Protein AF-A0A8J4U816-F1 (afdb_monomer_lite)

Radius of gyration: 17.1 Å; chains: 1; bounding box: 40×34×50 Å

pLDDT: mean 90.52, std 13.93, range [46.03, 98.88]

Foldseek 3Di:
DQLDAPVCVVVVLCCVQPVVNDQKDKDKFFAPLCQVVDPPDDDDPDPSGNDGHHPVRVVVVVVVSCVPRQKDWDKAEADQRPDPPRVRHHRMIMI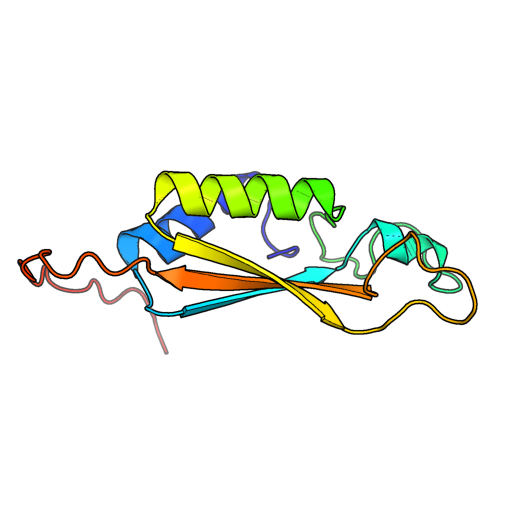MIGHNDDPPDDDDDDDDDDPPDDD

Organism: Clarias magur (NCBI:txid1594786)

Secondary structure (DSSP, 8-state):
-TTS-GGGHHHHHHIIIIIS--SEEEEEEEBGGGGGGSTT--SSSSTT-S--B-HHHHHHHHHHHHHHHTEEEEEEEE-PPSTT--TT--SEEEEEEEE---TT------PPPP-----

Structure (mmCIF, N/CA/C/O backbone):
data_AF-A0A8J4U816-F1
#
_entry.id   AF-A0A8J4U816-F1
#
loop_
_atom_site.group_PDB
_atom_site.id
_atom_site.type_symbol
_atom_site.label_atom_id
_atom_site.label_alt_id
_atom_site.label_comp_id
_atom_site.label_asym_id
_atom_site.label_entity_id
_atom_site.label_seq_id
_atom_site.pdbx_PDB_ins_code
_atom_site.Cartn_x
_atom_site.Cartn_y
_atom_site.Cartn_z
_atom_site.occupancy
_atom_site.B_iso_or_equiv
_atom_site.auth_seq_id
_atom_site.auth_comp_id
_atom_site.auth_asym_id
_atom_site.auth_atom_id
_atom_site.pdbx_PDB_model_num
ATOM 1 N N . MET A 1 1 ? 1.736 5.249 1.674 1.00 93.69 1 MET A N 1
ATOM 2 C CA . MET A 1 1 ? 2.453 4.541 2.766 1.00 93.69 1 MET A CA 1
ATOM 3 C C . MET A 1 1 ? 3.968 4.582 2.564 1.00 93.69 1 MET A C 1
ATOM 5 O O . MET A 1 1 ? 4.690 4.783 3.523 1.00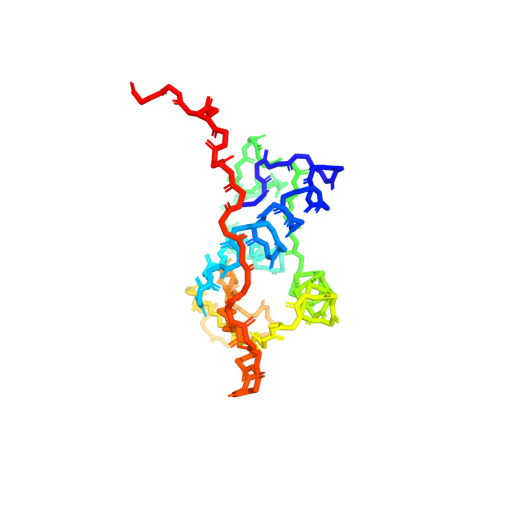 93.69 1 MET A O 1
ATOM 9 N N . GLU A 1 2 ? 4.438 4.446 1.328 1.00 96.44 2 GLU A N 1
ATOM 10 C CA . GLU A 1 2 ? 5.824 4.508 0.847 1.00 96.44 2 GLU A CA 1
ATOM 11 C C . GLU A 1 2 ? 6.633 5.755 1.256 1.00 96.44 2 GLU A C 1
ATOM 13 O O . GLU A 1 2 ? 7.859 5.728 1.205 1.00 96.44 2 GLU A O 1
ATOM 18 N N . HIS A 1 3 ? 5.974 6.838 1.676 1.00 97.75 3 HIS A N 1
ATOM 19 C CA . HIS A 1 3 ? 6.618 8.046 2.209 1.00 97.75 3 HIS A CA 1
ATOM 20 C C . HIS A 1 3 ? 6.899 7.984 3.719 1.00 97.75 3 HIS A C 1
ATOM 22 O O . HIS A 1 3 ? 7.647 8.812 4.234 1.00 97.75 3 HIS A O 1
ATOM 28 N N . LEU A 1 4 ? 6.324 7.008 4.424 1.00 97.75 4 LEU A N 1
ATOM 29 C CA . LEU A 1 4 ? 6.655 6.720 5.816 1.00 97.75 4 LEU A CA 1
ATOM 30 C C . LEU A 1 4 ? 7.984 5.974 5.877 1.00 97.75 4 LEU A C 1
ATOM 32 O O . LEU A 1 4 ? 8.291 5.158 5.007 1.00 97.75 4 LEU A O 1
ATOM 36 N N . HIS A 1 5 ? 8.756 6.178 6.931 1.00 97.94 5 HIS A N 1
ATOM 37 C CA . HIS A 1 5 ? 9.847 5.271 7.242 1.00 97.94 5 HIS A CA 1
ATOM 38 C C . HIS A 1 5 ? 9.299 3.893 7.648 1.00 97.94 5 HIS A C 1
ATOM 40 O O . HIS A 1 5 ? 8.233 3.781 8.246 1.00 97.94 5 HIS A O 1
ATOM 46 N N . LEU A 1 6 ? 10.050 2.818 7.376 1.00 96.69 6 LEU A N 1
ATOM 47 C CA . LEU A 1 6 ? 9.607 1.448 7.688 1.00 96.69 6 LEU A CA 1
ATOM 48 C C . LEU A 1 6 ? 9.260 1.240 9.174 1.00 96.69 6 LEU A C 1
ATOM 50 O O . LEU A 1 6 ? 8.348 0.481 9.482 1.00 96.69 6 LEU A O 1
ATOM 54 N N . TRP A 1 7 ? 9.947 1.935 10.086 1.00 96.88 7 TRP A N 1
ATOM 55 C CA . TRP A 1 7 ? 9.676 1.876 11.527 1.00 96.88 7 TRP A CA 1
ATOM 56 C C . TRP A 1 7 ? 8.373 2.587 11.936 1.00 96.88 7 TRP A C 1
ATOM 58 O O . TRP A 1 7 ? 7.864 2.344 13.025 1.00 96.88 7 TRP A O 1
ATOM 68 N N . GLU A 1 8 ? 7.799 3.429 11.072 1.00 97.94 8 GLU A N 1
ATOM 69 C CA . GLU A 1 8 ? 6.515 4.105 11.306 1.00 97.94 8 GLU A CA 1
ATOM 70 C C . GLU A 1 8 ? 5.320 3.256 10.853 1.00 97.94 8 GLU A C 1
ATOM 72 O O . GLU A 1 8 ? 4.190 3.511 11.267 1.00 97.94 8 GLU A O 1
ATOM 77 N N . VAL A 1 9 ? 5.545 2.239 10.012 1.00 98.00 9 VAL A N 1
ATOM 78 C CA . VAL A 1 9 ? 4.471 1.442 9.395 1.00 98.00 9 VAL A CA 1
ATOM 79 C C . VAL A 1 9 ? 3.661 0.668 10.436 1.00 98.00 9 VAL A C 1
ATOM 81 O O . VAL A 1 9 ? 2.439 0.566 10.308 1.00 98.00 9 VAL A O 1
ATOM 84 N N . GLU A 1 10 ? 4.305 0.151 11.484 1.00 97.19 10 GLU A N 1
ATOM 85 C CA . GLU A 1 10 ? 3.601 -0.529 12.577 1.00 97.19 10 GLU A CA 1
ATOM 86 C C . GLU A 1 10 ? 2.659 0.439 13.300 1.00 97.19 10 GLU A C 1
ATOM 88 O O . GLU A 1 10 ? 1.460 0.172 13.396 1.00 97.19 10 GLU A O 1
ATOM 93 N N . ARG A 1 11 ? 3.165 1.617 13.685 1.00 97.75 11 ARG A N 1
ATOM 94 C CA . ARG A 1 11 ? 2.363 2.639 14.366 1.00 97.75 11 ARG A CA 1
ATOM 95 C C . ARG A 1 11 ? 1.232 3.174 13.489 1.00 97.75 11 ARG A C 1
ATOM 97 O O . ARG A 1 11 ? 0.126 3.387 13.979 1.00 97.75 11 ARG A O 1
ATOM 104 N N . PHE A 1 12 ? 1.487 3.363 12.195 1.00 98.12 12 PHE A N 1
ATOM 105 C CA . PHE A 1 12 ? 0.458 3.703 11.213 1.00 98.12 12 PHE A CA 1
ATOM 106 C C . PHE A 1 12 ? -0.657 2.650 11.185 1.00 98.12 12 PHE A C 1
ATOM 108 O O . PHE A 1 12 ? -1.836 3.003 11.197 1.00 98.12 12 PHE A O 1
ATOM 115 N N . SER A 1 13 ? -0.287 1.367 11.192 1.00 97.94 13 SER A N 1
ATOM 116 C CA . SER A 1 13 ? -1.244 0.259 11.149 1.00 97.94 13 SER A CA 1
ATOM 117 C C . SER A 1 13 ? -2.093 0.195 12.422 1.00 97.94 13 SER A C 1
ATOM 119 O O . SER A 1 13 ? -3.302 0.026 12.325 1.00 97.94 13 SER A O 1
ATOM 121 N N . GLU A 1 14 ? -1.491 0.370 13.600 1.00 97.62 14 GLU A N 1
ATOM 122 C CA . GLU A 1 14 ? -2.217 0.454 14.880 1.00 97.62 14 GLU A CA 1
ATOM 123 C C . GLU A 1 14 ? -3.224 1.606 14.886 1.00 97.62 14 GLU A C 1
ATOM 125 O O . GLU A 1 14 ? -4.412 1.405 15.125 1.00 97.62 14 GLU A O 1
ATOM 130 N N . ILE A 1 15 ? -2.773 2.824 14.569 1.00 97.12 15 ILE A N 1
ATOM 131 C CA . ILE A 1 15 ? -3.656 3.995 14.594 1.00 97.12 15 ILE A CA 1
ATOM 132 C C . ILE A 1 15 ? -4.830 3.792 13.632 1.00 97.12 15 ILE A C 1
ATOM 134 O O . ILE A 1 15 ? -5.975 4.053 13.994 1.00 97.12 15 ILE A O 1
ATOM 138 N N . LEU A 1 16 ? -4.565 3.305 12.421 1.00 97.56 16 LEU A N 1
ATOM 139 C CA . LEU A 1 16 ? -5.599 3.171 11.405 1.00 97.56 16 LEU A CA 1
ATOM 140 C C . LEU A 1 16 ? -6.574 2.023 11.688 1.00 97.56 16 LEU A C 1
ATOM 142 O O . LEU A 1 16 ? -7.777 2.217 11.548 1.00 97.56 16 LEU A O 1
ATOM 146 N N . PHE A 1 17 ? -6.082 0.837 12.048 1.00 96.69 17 PHE A N 1
ATOM 147 C CA . PHE A 1 17 ? -6.914 -0.369 12.112 1.00 96.69 17 PHE A CA 1
ATOM 148 C C . PHE A 1 17 ? -7.432 -0.704 13.516 1.00 96.69 17 PHE A C 1
ATOM 150 O O . PHE A 1 17 ? -8.469 -1.357 13.597 1.00 96.69 17 PHE A O 1
ATOM 157 N N . GLU A 1 18 ? -6.772 -0.242 14.584 1.00 94.56 18 GLU A N 1
ATOM 158 C CA . GLU A 1 18 ? -7.163 -0.489 15.986 1.00 94.56 18 GLU A CA 1
ATOM 159 C C . GLU A 1 18 ? -7.778 0.740 16.656 1.00 94.56 18 GLU A C 1
ATOM 161 O O . GLU A 1 18 ? -8.760 0.614 17.371 1.00 94.56 18 GLU A O 1
ATOM 166 N N . TYR A 1 19 ? -7.216 1.935 16.445 1.00 93.12 19 TYR A N 1
ATOM 167 C CA . TYR A 1 19 ? -7.735 3.139 17.104 1.00 93.12 19 TYR A CA 1
ATOM 168 C C . TYR A 1 19 ? -8.875 3.791 16.312 1.00 93.12 19 TYR A C 1
ATOM 170 O O . TYR A 1 19 ? -9.922 4.107 16.867 1.00 93.12 19 TYR A O 1
ATOM 178 N N . MET A 1 20 ? -8.688 4.006 15.006 1.00 94.12 20 MET A N 1
ATOM 179 C CA . MET A 1 20 ? -9.709 4.641 14.160 1.00 94.12 20 MET A CA 1
ATOM 180 C C . MET A 1 20 ? -10.813 3.673 13.709 1.00 94.12 20 MET A C 1
ATOM 182 O O . MET A 1 20 ? -11.911 4.110 13.369 1.00 94.12 20 MET A O 1
ATOM 186 N N . GLU A 1 21 ? -10.498 2.378 13.634 1.00 94.44 21 GLU A N 1
ATOM 187 C CA . GLU A 1 21 ? -11.388 1.274 13.243 1.00 94.44 21 GLU A CA 1
ATOM 188 C C . GLU A 1 21 ? -12.393 1.560 12.097 1.00 94.44 21 GLU A C 1
ATOM 190 O O . GLU A 1 21 ? -13.590 1.253 12.218 1.00 94.44 21 GLU A O 1
ATOM 195 N N . PRO A 1 22 ? -11.978 2.137 10.957 1.00 96.00 22 PRO A N 1
ATOM 196 C CA . PRO A 1 22 ? -12.900 2.477 9.882 1.00 96.00 22 PRO A CA 1
ATOM 197 C C . PRO A 1 22 ? -13.551 1.224 9.278 1.00 96.00 22 PRO A C 1
ATOM 199 O O . PRO A 1 22 ? -12.960 0.154 9.175 1.00 96.00 22 PRO A O 1
ATOM 202 N N . ARG A 1 23 ? -14.785 1.358 8.778 1.00 96.12 23 ARG A N 1
ATOM 203 C CA . ARG A 1 23 ? -15.488 0.235 8.122 1.00 96.12 23 ARG A CA 1
ATOM 204 C C . ARG A 1 23 ? -14.765 -0.282 6.873 1.00 96.12 23 ARG A C 1
ATOM 206 O O . ARG A 1 23 ? -14.871 -1.467 6.558 1.00 96.12 23 ARG A O 1
ATOM 213 N N . ALA A 1 24 ? -14.083 0.608 6.159 1.00 97.25 24 ALA A N 1
ATOM 214 C CA . ALA A 1 24 ? -13.333 0.301 4.953 1.00 97.25 24 ALA A CA 1
ATOM 215 C C . ALA A 1 24 ? -12.051 1.137 4.897 1.00 97.25 24 ALA A C 1
ATOM 217 O O . ALA A 1 24 ? -12.063 2.311 5.269 1.00 97.25 24 ALA A O 1
ATOM 218 N N . VAL A 1 25 ? -10.973 0.544 4.385 1.00 98.50 25 VAL A N 1
ATOM 219 C CA . VAL A 1 25 ? -9.690 1.212 4.128 1.00 98.50 25 VAL A CA 1
ATOM 220 C C . VAL A 1 25 ? -9.229 0.847 2.726 1.00 98.50 25 VAL A C 1
ATOM 222 O O . VAL A 1 25 ? -9.289 -0.315 2.333 1.00 98.50 25 VAL A O 1
ATOM 225 N N . ILE A 1 26 ? -8.731 1.824 1.975 1.00 98.62 26 ILE A N 1
ATOM 226 C CA . ILE A 1 26 ? -8.081 1.587 0.686 1.00 98.62 26 ILE A CA 1
ATOM 227 C C . ILE A 1 26 ? -6.651 2.093 0.805 1.00 98.62 26 ILE A C 1
ATOM 229 O O . ILE A 1 26 ? -6.431 3.278 1.049 1.00 98.62 26 ILE A O 1
ATOM 233 N N . ILE A 1 27 ? -5.683 1.197 0.633 1.00 98.62 27 ILE A N 1
ATOM 234 C CA . ILE A 1 27 ? -4.262 1.550 0.604 1.00 98.62 27 ILE A CA 1
ATOM 235 C C . ILE A 1 27 ? -3.721 1.193 -0.766 1.00 98.62 27 ILE A C 1
ATOM 237 O O . ILE A 1 27 ? -3.764 0.035 -1.172 1.00 98.62 27 ILE A O 1
ATOM 241 N N . SER A 1 28 ? -3.201 2.197 -1.462 1.00 98.50 28 SER A N 1
ATOM 242 C CA . SER A 1 28 ? -2.438 2.032 -2.693 1.00 98.50 28 SER A CA 1
ATOM 243 C C . SER A 1 28 ? -0.962 2.295 -2.437 1.00 98.50 28 SER A C 1
ATOM 245 O O . SER A 1 28 ? -0.629 3.187 -1.653 1.00 98.50 28 SER A O 1
ATOM 247 N N . MET A 1 29 ? -0.089 1.588 -3.149 1.00 97.94 29 MET A N 1
ATOM 248 C CA . MET A 1 29 ? 1.337 1.907 -3.207 1.00 97.94 29 MET A CA 1
ATOM 249 C C . MET A 1 29 ? 1.972 1.411 -4.519 1.00 97.94 29 MET A C 1
ATOM 251 O O . MET A 1 29 ? 1.388 0.554 -5.196 1.00 97.94 29 MET A O 1
ATOM 255 N N . PRO A 1 30 ? 3.165 1.905 -4.899 1.00 98.38 30 PRO A N 1
ATOM 256 C CA . PRO A 1 30 ? 3.922 1.347 -6.014 1.00 98.38 30 PRO A CA 1
ATOM 257 C C . PRO A 1 30 ? 4.191 -0.153 -5.840 1.00 98.38 30 PRO A C 1
ATOM 259 O O . PRO A 1 30 ? 4.455 -0.629 -4.734 1.00 98.38 30 PRO A O 1
ATOM 262 N N . ASN A 1 31 ? 4.150 -0.898 -6.943 1.00 98.31 31 ASN A N 1
ATOM 263 C CA . ASN A 1 31 ? 4.654 -2.268 -7.005 1.00 98.31 31 ASN A CA 1
ATOM 264 C C . ASN A 1 31 ? 6.087 -2.276 -7.552 1.00 98.31 31 ASN A C 1
ATOM 266 O O . ASN A 1 31 ? 6.295 -2.050 -8.747 1.00 98.31 31 ASN A O 1
ATOM 270 N N . ALA A 1 32 ? 7.067 -2.571 -6.700 1.00 98.00 32 ALA A N 1
ATOM 271 C CA . ALA A 1 32 ? 8.479 -2.573 -7.085 1.00 98.00 32 ALA A CA 1
ATOM 272 C C . ALA A 1 32 ? 8.791 -3.555 -8.231 1.00 98.00 32 ALA A C 1
ATOM 274 O O . ALA A 1 32 ? 9.688 -3.302 -9.033 1.00 98.00 32 ALA A O 1
ATOM 275 N N . GLU A 1 33 ? 8.022 -4.642 -8.363 1.00 97.12 33 GLU A N 1
ATOM 276 C CA . GLU A 1 33 ? 8.198 -5.632 -9.436 1.00 97.12 33 GLU A CA 1
ATOM 277 C C . GLU A 1 33 ? 7.882 -5.060 -10.826 1.00 97.12 33 GLU A C 1
ATOM 279 O O . GLU A 1 33 ? 8.351 -5.585 -11.831 1.00 97.12 33 GLU A O 1
ATOM 284 N N . PHE A 1 34 ? 7.125 -3.960 -10.896 1.00 97.12 34 PHE A N 1
ATOM 285 C CA . PHE A 1 34 ? 6.795 -3.284 -12.149 1.00 97.12 34 PHE A CA 1
ATOM 286 C C . PHE A 1 34 ? 7.873 -2.275 -12.581 1.00 97.12 34 PHE A C 1
ATOM 288 O O . PHE A 1 34 ? 7.935 -1.901 -13.750 1.00 97.12 34 PHE A O 1
ATOM 295 N N . ASN A 1 35 ? 8.751 -1.838 -11.671 1.00 96.62 35 ASN A N 1
ATOM 296 C CA . ASN A 1 35 ? 9.768 -0.818 -11.956 1.00 96.62 35 ASN A CA 1
ATOM 297 C C . ASN A 1 35 ? 10.658 -1.121 -13.170 1.00 96.62 35 ASN A C 1
ATOM 299 O O . ASN A 1 35 ? 10.922 -0.183 -13.922 1.00 96.62 35 ASN A O 1
ATOM 303 N N . PRO A 1 36 ? 11.083 -2.378 -13.427 1.00 94.31 36 PRO A N 1
ATOM 304 C CA . PRO A 1 36 ? 11.878 -2.702 -14.612 1.00 94.31 36 PRO A CA 1
ATOM 305 C C . PRO A 1 36 ? 11.199 -2.358 -15.947 1.00 94.31 36 PRO A C 1
ATOM 307 O O . PRO A 1 36 ? 11.883 -2.256 -16.961 1.00 94.31 36 PRO A O 1
ATOM 310 N N . LEU A 1 37 ? 9.872 -2.178 -15.967 1.00 94.00 37 LEU A N 1
ATOM 311 C CA . LEU A 1 37 ? 9.118 -1.805 -17.166 1.00 94.00 37 LEU A CA 1
ATOM 312 C C . LEU A 1 37 ? 9.062 -0.290 -17.408 1.00 94.00 37 LEU A C 1
ATOM 314 O O . LEU A 1 37 ? 8.575 0.132 -18.456 1.00 94.00 37 LEU A O 1
ATOM 318 N N . ILE A 1 38 ? 9.524 0.535 -16.463 1.00 93.88 38 ILE A N 1
ATOM 319 C CA . ILE A 1 38 ? 9.461 1.998 -16.552 1.00 93.88 38 ILE A CA 1
ATOM 320 C C . ILE A 1 38 ? 10.752 2.514 -17.212 1.00 93.88 38 ILE A C 1
ATOM 322 O O . ILE A 1 38 ? 11.824 2.422 -16.606 1.00 93.88 38 ILE A O 1
ATOM 326 N N . PRO A 1 39 ? 10.697 3.072 -18.439 1.00 94.56 39 PRO A N 1
ATOM 327 C CA . PRO A 1 39 ? 11.898 3.482 -19.160 1.00 94.56 39 PRO A CA 1
ATOM 328 C C . PRO A 1 39 ? 12.695 4.552 -18.410 1.00 94.56 39 PRO A C 1
ATOM 330 O O . PRO A 1 39 ? 12.149 5.573 -17.998 1.00 94.56 39 PRO A O 1
ATOM 333 N N . GLY A 1 40 ? 14.002 4.332 -18.268 1.00 95.06 40 GLY A N 1
ATOM 334 C CA . GLY A 1 40 ? 14.918 5.294 -17.649 1.00 95.06 40 GLY A CA 1
ATOM 335 C C . GLY A 1 40 ? 14.822 5.397 -16.124 1.00 95.06 40 GLY A C 1
ATOM 336 O O . GLY A 1 40 ? 15.522 6.220 -15.540 1.00 95.06 40 GLY A O 1
ATOM 337 N N . LEU A 1 41 ? 13.997 4.575 -15.468 1.00 96.69 41 LEU A N 1
ATOM 338 C CA . LEU A 1 41 ? 13.912 4.556 -14.013 1.00 96.69 41 LEU A CA 1
ATOM 339 C C . LEU A 1 41 ? 15.146 3.882 -13.393 1.00 96.69 41 LEU A C 1
ATOM 341 O O . LEU A 1 41 ? 15.500 2.757 -13.739 1.00 96.69 41 LEU A O 1
ATOM 345 N N . THR A 1 42 ? 15.757 4.548 -12.413 1.00 93.75 42 THR A N 1
ATOM 346 C CA . THR A 1 42 ? 16.814 3.985 -11.563 1.00 93.75 42 THR A CA 1
ATOM 347 C C . THR A 1 42 ? 16.443 4.167 -10.095 1.00 93.75 42 THR A C 1
ATOM 349 O O . THR A 1 42 ? 16.242 5.296 -9.653 1.00 93.75 42 THR A O 1
ATOM 352 N N . GLY A 1 43 ? 16.392 3.077 -9.328 1.00 94.44 43 GLY A N 1
ATOM 353 C CA . GLY A 1 43 ? 15.975 3.118 -7.924 1.00 94.44 43 GLY A CA 1
ATOM 354 C C . GLY A 1 43 ? 14.454 3.209 -7.765 1.00 94.44 43 GLY A C 1
ATOM 355 O O . GLY A 1 43 ? 13.717 2.506 -8.457 1.00 94.44 43 GLY A O 1
ATOM 356 N N . PHE A 1 44 ? 13.994 4.040 -6.826 1.00 97.62 44 PHE A N 1
ATOM 357 C CA . PHE A 1 44 ? 12.570 4.279 -6.575 1.00 97.62 44 PHE A CA 1
ATOM 358 C C . PHE A 1 44 ? 11.973 5.275 -7.571 1.00 97.62 44 PHE A C 1
ATOM 360 O O . PHE A 1 44 ? 12.664 6.154 -8.088 1.00 97.62 44 PHE A O 1
ATOM 367 N N . ARG A 1 45 ? 10.663 5.161 -7.806 1.00 97.50 45 ARG A N 1
ATOM 368 C CA . ARG A 1 45 ? 9.883 6.013 -8.719 1.00 97.50 45 ARG A CA 1
ATOM 369 C C . ARG A 1 45 ? 9.852 7.477 -8.301 1.00 97.50 45 ARG A C 1
ATOM 371 O O . ARG A 1 45 ? 9.609 8.339 -9.140 1.00 97.50 45 ARG A O 1
ATOM 378 N N . HIS A 1 46 ? 10.090 7.758 -7.025 1.00 97.06 46 HIS A N 1
ATOM 379 C CA . HIS A 1 46 ? 10.181 9.106 -6.491 1.00 97.06 46 HIS A CA 1
ATOM 380 C C . HIS A 1 46 ? 11.313 9.184 -5.463 1.00 97.06 46 HIS A C 1
ATOM 382 O O . HIS A 1 46 ? 11.535 8.247 -4.697 1.00 97.06 46 HIS A O 1
ATOM 3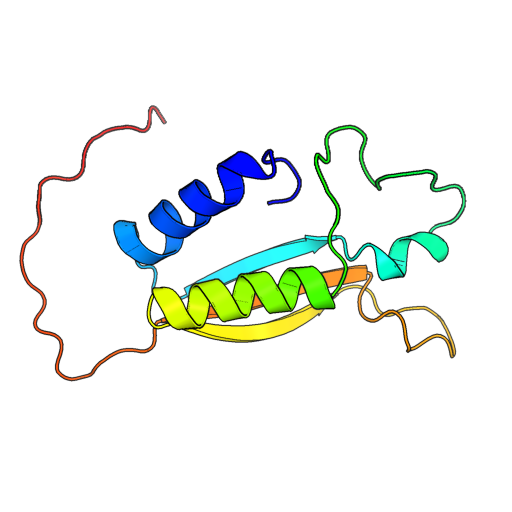88 N N . ASN A 1 47 ? 12.018 10.316 -5.423 1.00 96.00 47 ASN A N 1
ATOM 389 C CA . ASN A 1 47 ? 13.169 10.513 -4.534 1.00 96.00 47 ASN A CA 1
ATOM 390 C C . ASN A 1 47 ? 12.802 10.491 -3.039 1.00 96.00 47 ASN A C 1
ATOM 392 O O . ASN A 1 47 ? 13.635 10.165 -2.200 1.00 96.00 47 ASN A O 1
ATOM 396 N N . ASP A 1 48 ? 11.561 10.843 -2.716 1.00 96.94 48 ASP A N 1
ATOM 397 C CA . ASP A 1 48 ? 11.057 10.876 -1.347 1.00 96.94 48 ASP A CA 1
ATOM 398 C C . ASP A 1 48 ? 10.489 9.530 -0.860 1.00 96.94 48 ASP A C 1
ATOM 400 O O . ASP A 1 48 ? 10.218 9.387 0.333 1.00 96.94 48 ASP A O 1
ATOM 404 N N . HIS A 1 49 ? 10.357 8.519 -1.729 1.00 98.00 49 HIS A N 1
ATOM 405 C CA . HIS A 1 49 ? 9.969 7.181 -1.278 1.00 98.00 49 HIS A CA 1
ATOM 406 C C . HIS A 1 49 ? 11.034 6.618 -0.329 1.00 98.00 49 HIS A C 1
ATOM 408 O O . HIS A 1 49 ? 12.230 6.632 -0.621 1.00 98.00 49 HIS A O 1
ATOM 414 N N . LYS A 1 50 ? 10.597 6.108 0.823 1.00 98.12 50 LYS A N 1
ATOM 415 C CA . LYS A 1 50 ? 11.468 5.445 1.804 1.00 98.12 50 LYS A CA 1
ATOM 416 C C . LYS A 1 50 ? 11.606 3.955 1.511 1.00 98.12 50 LYS A C 1
ATOM 418 O O . LYS A 1 50 ? 12.608 3.351 1.885 1.00 98.12 50 LYS A O 1
ATOM 423 N N . PHE A 1 51 ? 10.609 3.372 0.848 1.00 98.31 51 PHE A N 1
ATOM 424 C CA . PHE A 1 51 ? 10.606 1.997 0.364 1.00 98.31 51 PHE A CA 1
ATOM 425 C C . PHE A 1 51 ? 9.595 1.830 -0.775 1.00 98.31 51 PHE A C 1
ATOM 427 O O . PHE A 1 51 ? 8.615 2.564 -0.860 1.00 98.31 51 PHE A O 1
ATOM 434 N N . GLU A 1 52 ? 9.788 0.808 -1.605 1.00 98.19 52 GLU A N 1
ATOM 435 C CA . GLU A 1 52 ? 8.776 0.319 -2.542 1.00 98.19 52 GLU A CA 1
ATOM 436 C C . GLU A 1 52 ? 8.674 -1.193 -2.384 1.00 98.19 52 GLU A C 1
ATOM 438 O O . GLU A 1 52 ? 9.677 -1.901 -2.486 1.00 98.19 52 GLU A O 1
ATOM 443 N N . TRP A 1 53 ? 7.476 -1.688 -2.081 1.00 98.50 53 TRP A N 1
ATOM 444 C CA . TRP A 1 53 ? 7.273 -3.106 -1.815 1.00 98.50 53 TRP A CA 1
ATOM 445 C C . TRP A 1 53 ? 6.971 -3.898 -3.078 1.00 98.50 53 TRP A C 1
ATOM 447 O O . TRP A 1 53 ? 6.315 -3.421 -4.006 1.00 98.50 53 TRP A O 1
ATOM 457 N N . THR A 1 54 ? 7.419 -5.148 -3.076 1.00 98.50 54 THR A N 1
ATOM 458 C CA . THR A 1 54 ? 6.925 -6.189 -3.978 1.00 98.50 54 THR A CA 1
ATOM 459 C C . THR A 1 54 ? 5.486 -6.569 -3.617 1.00 98.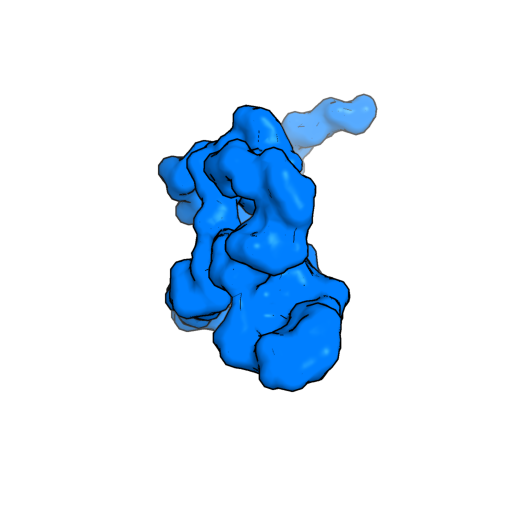50 54 THR A C 1
ATOM 461 O O . THR A 1 54 ? 4.990 -6.214 -2.539 1.00 98.50 54 THR A O 1
ATOM 464 N N . ARG A 1 55 ? 4.808 -7.332 -4.481 1.00 98.25 55 ARG A N 1
ATOM 465 C CA . ARG A 1 55 ? 3.462 -7.851 -4.186 1.00 98.25 55 ARG A CA 1
ATOM 466 C C . ARG A 1 55 ? 3.473 -8.727 -2.943 1.00 98.25 55 ARG A C 1
ATOM 468 O O . ARG A 1 55 ? 2.619 -8.576 -2.076 1.00 98.25 55 ARG A O 1
ATOM 475 N N . ALA A 1 56 ? 4.481 -9.590 -2.819 1.00 98.50 56 ALA A N 1
ATOM 476 C CA . ALA A 1 56 ? 4.629 -10.477 -1.668 1.00 98.50 56 ALA A CA 1
ATOM 477 C C . ALA A 1 56 ? 4.825 -9.706 -0.351 1.00 98.50 56 ALA A C 1
ATOM 479 O O . ALA A 1 5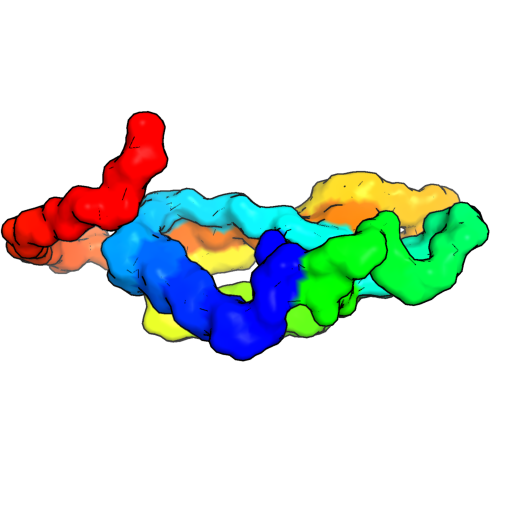6 ? 4.229 -10.063 0.661 1.00 98.50 56 ALA A O 1
ATOM 480 N N . GLN A 1 57 ? 5.624 -8.633 -0.355 1.00 98.69 57 GLN A N 1
ATOM 481 C CA . GLN A 1 57 ? 5.834 -7.798 0.834 1.00 98.69 57 GLN A CA 1
ATOM 482 C C . GLN A 1 57 ? 4.551 -7.071 1.253 1.00 98.69 57 GLN A C 1
ATOM 484 O O . GLN A 1 57 ? 4.204 -7.075 2.435 1.00 98.69 57 GLN A O 1
ATOM 489 N N . PHE A 1 58 ? 3.821 -6.501 0.289 1.00 98.69 58 PHE A N 1
ATOM 490 C CA . PHE A 1 58 ? 2.553 -5.829 0.561 1.00 98.69 58 PHE A CA 1
ATOM 491 C C . PHE A 1 58 ? 1.483 -6.794 1.079 1.00 98.69 58 PHE A C 1
ATOM 493 O O . PHE A 1 58 ? 0.830 -6.495 2.078 1.00 98.69 58 PHE A O 1
ATOM 500 N N . GLN A 1 59 ? 1.345 -7.967 0.455 1.00 98.69 59 GLN A N 1
ATOM 501 C CA . GLN A 1 59 ? 0.408 -9.006 0.893 1.00 98.69 59 GLN A CA 1
ATOM 502 C C . GLN A 1 59 ? 0.753 -9.522 2.290 1.00 98.69 59 GLN A C 1
ATOM 504 O O . GLN A 1 59 ? -0.126 -9.599 3.141 1.00 98.69 59 GLN A O 1
ATOM 509 N N . LEU A 1 60 ? 2.034 -9.784 2.573 1.00 98.75 60 LEU A N 1
ATOM 510 C CA . LEU A 1 60 ? 2.473 -10.246 3.890 1.00 98.75 60 LEU A CA 1
ATOM 511 C C . LEU A 1 60 ? 2.110 -9.250 5.000 1.00 98.75 60 LEU A C 1
ATOM 513 O O . LEU A 1 60 ? 1.604 -9.655 6.051 1.00 98.75 60 LEU A O 1
ATOM 517 N N . TRP A 1 61 ? 2.357 -7.958 4.767 1.00 98.62 61 TRP A N 1
ATOM 518 C CA . TRP A 1 61 ? 1.970 -6.903 5.701 1.00 98.62 61 TRP A CA 1
ATOM 519 C C . TRP A 1 61 ? 0.444 -6.819 5.854 1.00 98.62 61 TRP A C 1
ATOM 521 O O . TRP A 1 61 ? -0.058 -6.851 6.978 1.00 98.62 61 TRP A O 1
ATOM 531 N N . ALA A 1 62 ? -0.294 -6.778 4.742 1.00 98.69 62 ALA A N 1
ATOM 532 C CA . ALA A 1 62 ? -1.749 -6.646 4.735 1.00 98.69 62 ALA A CA 1
ATOM 533 C C . ALA A 1 62 ? -2.446 -7.825 5.432 1.00 98.69 62 ALA A C 1
ATOM 535 O O . ALA A 1 62 ? -3.361 -7.624 6.233 1.00 98.69 62 ALA A O 1
ATOM 536 N N . ASP A 1 63 ? -1.980 -9.050 5.195 1.00 98.56 63 ASP A N 1
ATOM 537 C CA . ASP A 1 63 ? -2.485 -10.246 5.865 1.00 98.56 63 ASP A CA 1
ATOM 538 C C . ASP A 1 63 ? -2.159 -10.227 7.366 1.00 98.56 63 ASP A C 1
ATOM 540 O O . ASP A 1 63 ? -2.953 -10.687 8.188 1.00 98.56 63 ASP A O 1
ATOM 544 N N . GLY A 1 64 ? -0.997 -9.682 7.744 1.00 98.38 64 GLY A N 1
ATOM 545 C CA . GLY A 1 64 ? -0.628 -9.447 9.141 1.00 98.38 64 GLY A CA 1
ATOM 546 C C . GLY A 1 64 ? -1.587 -8.484 9.842 1.00 98.38 64 GLY A C 1
ATOM 547 O O . GLY A 1 64 ? -2.082 -8.803 10.924 1.00 98.38 64 GLY A O 1
ATOM 548 N N . VAL A 1 65 ? -1.907 -7.359 9.196 1.00 98.19 65 VAL A N 1
ATOM 549 C CA . VAL A 1 65 ? -2.916 -6.392 9.661 1.00 98.19 65 VAL A CA 1
ATOM 550 C C . VAL A 1 65 ? -4.280 -7.066 9.822 1.00 98.19 65 VAL A C 1
ATOM 552 O O . VAL A 1 65 ? -4.899 -6.949 10.878 1.00 98.19 65 VAL A O 1
ATOM 555 N N . CYS A 1 66 ? -4.727 -7.826 8.819 1.00 97.88 66 CYS A N 1
ATOM 556 C CA . CYS A 1 66 ? -6.018 -8.518 8.856 1.00 97.88 66 CYS A CA 1
ATOM 557 C C . CYS A 1 66 ? -6.127 -9.495 10.032 1.00 97.88 66 CYS A C 1
ATOM 559 O O . CYS A 1 66 ? -7.131 -9.488 10.746 1.00 97.88 66 CYS A O 1
ATOM 561 N N . ARG A 1 67 ? -5.072 -10.289 10.276 1.00 97.00 67 ARG A N 1
ATOM 562 C CA . ARG A 1 67 ? -5.008 -11.216 11.417 1.00 97.00 67 ARG A CA 1
ATOM 563 C C . ARG A 1 67 ? -5.000 -10.500 12.768 1.00 97.00 67 ARG A C 1
ATOM 565 O O . ARG A 1 67 ? -5.558 -11.042 13.716 1.00 97.00 67 ARG A O 1
ATOM 572 N N . LYS A 1 68 ? -4.355 -9.333 12.871 1.00 97.62 68 LYS A N 1
ATOM 573 C CA . LYS A 1 68 ? -4.209 -8.602 14.141 1.00 97.62 68 LYS A CA 1
ATOM 574 C C . LYS A 1 68 ? -5.470 -7.816 14.521 1.00 97.62 68 LYS A C 1
ATOM 576 O O . LYS A 1 68 ? -5.804 -7.786 15.697 1.00 97.62 68 LYS A O 1
ATOM 581 N N . TYR A 1 69 ? -6.174 -7.224 13.551 1.00 96.31 69 TYR A N 1
ATOM 582 C CA . TYR A 1 69 ? -7.221 -6.222 13.821 1.00 96.31 69 TYR A CA 1
ATOM 583 C C . TYR A 1 69 ? -8.624 -6.583 13.300 1.00 96.31 69 TYR A C 1
ATOM 585 O O . TYR A 1 69 ? -9.479 -5.712 13.198 1.00 96.31 69 TYR A O 1
ATOM 593 N N . ALA A 1 70 ? -8.879 -7.846 12.941 1.00 95.69 70 ALA A N 1
ATOM 594 C CA . ALA A 1 70 ? -10.179 -8.315 12.435 1.00 95.69 70 ALA A CA 1
ATOM 595 C C . ALA A 1 70 ? -10.654 -7.593 11.154 1.00 95.69 70 ALA A C 1
ATOM 597 O O . ALA A 1 70 ? -11.791 -7.130 11.039 1.00 95.69 70 ALA A O 1
ATOM 598 N N . TYR A 1 71 ? -9.778 -7.542 10.149 1.00 97.94 71 TYR A N 1
ATOM 599 C CA . TYR A 1 71 ? -10.122 -7.101 8.793 1.00 97.94 71 TYR A CA 1
ATOM 600 C C . TYR A 1 71 ? -10.018 -8.264 7.808 1.00 97.94 71 TYR A C 1
ATOM 602 O O . TYR A 1 71 ? -9.363 -9.273 8.058 1.00 97.94 71 TYR A O 1
ATOM 610 N N . SER A 1 72 ? -10.673 -8.105 6.666 1.00 98.25 72 SER A N 1
ATOM 611 C CA . SER A 1 72 ? -10.429 -8.886 5.453 1.00 98.25 72 SER A CA 1
ATOM 612 C C . SER A 1 72 ? -9.836 -7.965 4.397 1.00 98.25 72 SER A C 1
ATOM 614 O O . SER A 1 72 ? -10.139 -6.772 4.406 1.00 98.25 72 SER A O 1
ATOM 616 N N . VAL A 1 73 ? -9.019 -8.495 3.489 1.00 98.69 73 VAL A N 1
ATOM 617 C CA . VAL A 1 73 ? -8.409 -7.717 2.405 1.00 98.69 73 VAL A CA 1
ATOM 618 C C . VAL A 1 73 ? -8.658 -8.376 1.054 1.00 98.69 73 VAL A C 1
ATOM 620 O O . VAL A 1 73 ? -8.549 -9.592 0.909 1.00 98.69 73 VAL A O 1
ATOM 623 N N . ALA A 1 74 ? -8.985 -7.558 0.056 1.00 98.62 74 ALA A N 1
ATOM 624 C CA . ALA A 1 74 ? -8.959 -7.931 -1.350 1.00 98.62 74 ALA A CA 1
ATOM 625 C C . ALA A 1 74 ? -7.835 -7.165 -2.057 1.00 98.62 74 ALA A C 1
ATOM 627 O O . ALA A 1 74 ? -7.726 -5.943 -1.922 1.00 98.62 74 ALA A O 1
ATOM 628 N N . PHE A 1 75 ? -7.012 -7.880 -2.822 1.00 98.69 75 PHE A N 1
ATOM 629 C CA . PHE A 1 75 ? -5.908 -7.290 -3.575 1.00 98.69 75 PHE A CA 1
ATOM 630 C C . PHE A 1 75 ? -6.330 -6.986 -5.010 1.00 98.69 75 PHE A C 1
ATOM 632 O O . PHE A 1 75 ? -6.915 -7.820 -5.699 1.00 98.69 75 PHE A O 1
ATOM 639 N N . THR A 1 76 ? -6.007 -5.783 -5.463 1.00 98.19 76 THR A N 1
ATOM 640 C CA . THR A 1 76 ? -6.223 -5.310 -6.832 1.00 98.19 76 THR A CA 1
ATOM 641 C C . THR A 1 76 ? -5.108 -4.329 -7.204 1.00 98.19 76 THR A C 1
ATOM 643 O O . THR A 1 76 ? -4.087 -4.242 -6.518 1.00 98.19 76 THR A O 1
ATOM 646 N N . GLY A 1 77 ? -5.259 -3.595 -8.297 1.00 98.00 77 GLY A N 1
ATOM 647 C CA . GLY A 1 77 ? -4.316 -2.569 -8.695 1.00 98.00 77 GLY A CA 1
ATOM 648 C C . GLY A 1 77 ? -4.740 -1.838 -9.956 1.00 98.00 77 GLY A C 1
ATOM 649 O O . GLY A 1 77 ? -5.824 -2.058 -10.494 1.00 98.00 77 GLY A O 1
ATOM 650 N N . VAL A 1 78 ? -3.872 -0.939 -10.412 1.00 97.88 78 VAL A N 1
ATOM 651 C CA . VAL A 1 78 ? -4.056 -0.175 -11.650 1.00 97.88 78 VAL A CA 1
ATOM 652 C C . VAL A 1 78 ? -2.768 -0.145 -12.467 1.00 97.88 78 VAL A C 1
ATOM 654 O O . VAL A 1 78 ? -1.664 -0.210 -11.922 1.00 97.88 78 VAL A O 1
ATOM 657 N N . GLY A 1 79 ? -2.924 -0.023 -13.785 1.00 95.81 79 GLY A N 1
ATOM 658 C CA . GLY A 1 79 ? -1.822 -0.026 -14.746 1.00 95.81 79 GLY A CA 1
ATOM 659 C C . GLY A 1 79 ? -1.326 -1.440 -15.017 1.00 95.81 79 GLY A C 1
ATOM 660 O O . GLY A 1 79 ? -0.353 -1.883 -14.417 1.00 95.81 79 GLY A O 1
ATOM 661 N N . GLU A 1 80 ? -2.012 -2.161 -15.899 1.00 92.88 80 GLU A N 1
ATOM 662 C CA . GLU A 1 80 ? -1.549 -3.468 -16.364 1.00 92.88 80 GLU A CA 1
ATOM 663 C C . GLU A 1 80 ? -0.246 -3.333 -17.154 1.00 92.88 80 GLU A C 1
ATOM 665 O O . GLU A 1 80 ? 0.002 -2.326 -17.824 1.00 92.88 80 GLU A O 1
ATOM 670 N N . ALA A 1 81 ? 0.599 -4.355 -17.062 1.00 90.19 81 ALA A N 1
ATOM 671 C CA . ALA A 1 81 ? 1.820 -4.403 -17.841 1.00 90.19 81 ALA A CA 1
ATOM 672 C C . ALA A 1 81 ? 1.490 -4.517 -19.345 1.00 90.19 81 ALA A C 1
ATOM 674 O O . ALA A 1 81 ? 0.533 -5.198 -19.726 1.00 90.19 81 ALA A O 1
ATOM 675 N N . PRO A 1 82 ? 2.249 -3.834 -20.218 1.00 84.44 82 PRO A N 1
ATOM 676 C CA . PRO A 1 82 ? 1.996 -3.862 -21.650 1.00 84.44 82 PRO A CA 1
ATOM 677 C C . PRO A 1 82 ? 2.330 -5.232 -22.265 1.00 84.44 82 PRO A C 1
ATOM 679 O O . PRO A 1 82 ? 3.344 -5.854 -21.944 1.00 84.44 82 PRO A O 1
ATOM 682 N N . GLY A 1 83 ? 1.514 -5.660 -23.232 1.00 80.19 83 GLY A N 1
ATOM 683 C CA . GLY A 1 83 ? 1.780 -6.836 -24.065 1.00 80.19 83 GLY A CA 1
ATOM 684 C C . GLY A 1 83 ? 1.592 -8.175 -23.343 1.00 80.19 83 GLY A C 1
ATOM 685 O O . GLY A 1 83 ? 0.592 -8.398 -22.665 1.00 80.19 83 GLY A O 1
ATOM 686 N N . GLU A 1 84 ? 2.531 -9.101 -23.549 1.00 77.56 84 GLU A N 1
ATOM 687 C CA . GLU A 1 84 ? 2.480 -10.465 -22.993 1.00 77.56 84 GLU A CA 1
ATOM 688 C C . GLU A 1 84 ? 3.131 -10.588 -21.605 1.00 77.56 84 GLU A C 1
ATOM 690 O O . GLU A 1 84 ? 3.017 -11.629 -20.956 1.00 77.56 84 GLU A O 1
ATOM 695 N N . ILE A 1 85 ? 3.786 -9.530 -21.114 1.00 78.00 85 ILE A N 1
ATOM 696 C CA . ILE A 1 85 ? 4.402 -9.517 -19.784 1.00 78.00 85 ILE A CA 1
ATOM 697 C C . ILE A 1 85 ? 3.283 -9.417 -18.750 1.00 78.00 85 ILE A C 1
ATOM 699 O O . ILE A 1 85 ? 2.784 -8.336 -18.472 1.00 78.00 85 ILE A O 1
ATOM 703 N N . ARG A 1 86 ? 2.868 -10.547 -18.175 1.00 72.31 86 ARG A N 1
ATOM 704 C CA . ARG A 1 86 ? 1.801 -10.584 -17.154 1.00 72.31 86 ARG A CA 1
ATOM 705 C C . ARG A 1 86 ? 2.312 -10.859 -15.745 1.00 72.31 86 ARG A C 1
ATOM 707 O O . ARG A 1 86 ? 1.596 -10.619 -14.777 1.00 72.31 86 ARG A O 1
ATOM 714 N N . ASP A 1 87 ? 3.547 -11.333 -15.621 1.00 86.88 87 ASP A N 1
ATOM 715 C CA . ASP A 1 87 ? 4.036 -11.900 -14.363 1.00 86.88 87 ASP A CA 1
ATOM 716 C C . ASP A 1 87 ? 4.419 -10.850 -13.309 1.00 86.88 87 ASP A C 1
ATOM 718 O O . ASP A 1 87 ? 4.582 -11.190 -12.148 1.00 86.88 87 ASP A O 1
ATOM 722 N N . VAL A 1 88 ? 4.495 -9.560 -13.657 1.00 92.50 88 VAL A N 1
ATOM 723 C CA . VAL A 1 88 ? 4.851 -8.492 -12.698 1.00 92.50 88 VAL A CA 1
ATOM 724 C C . VAL A 1 88 ? 3.649 -7.889 -11.959 1.00 92.50 88 VAL A C 1
ATOM 726 O O . VAL A 1 88 ? 3.828 -7.147 -10.998 1.00 92.50 88 VAL A O 1
ATOM 729 N N . GLY A 1 89 ? 2.415 -8.201 -12.375 1.00 94.56 89 GLY A N 1
ATOM 730 C CA . GLY A 1 89 ? 1.190 -7.617 -11.816 1.00 94.56 89 GLY A CA 1
ATOM 731 C C . GLY A 1 89 ? 0.946 -6.154 -12.217 1.00 94.56 89 GLY A C 1
ATOM 732 O O . GLY A 1 89 ? 1.414 -5.691 -13.255 1.00 94.56 89 GLY A O 1
ATOM 733 N N . PHE A 1 90 ? 0.172 -5.429 -11.403 1.00 97.06 90 PHE A N 1
ATOM 734 C CA . PHE A 1 90 ? -0.174 -4.023 -11.645 1.00 97.06 90 PHE A CA 1
ATOM 735 C C . PHE A 1 90 ? 0.980 -3.067 -11.319 1.00 97.06 90 PHE A C 1
ATOM 737 O O . PHE A 1 90 ? 1.782 -3.332 -10.422 1.00 97.06 90 PHE A O 1
ATOM 744 N N . CYS A 1 91 ? 1.015 -1.919 -11.995 1.00 97.19 91 CYS A N 1
ATOM 745 C CA . CYS A 1 91 ? 1.947 -0.821 -11.749 1.00 97.19 91 CYS A CA 1
ATOM 746 C C . CYS A 1 91 ? 1.806 -0.263 -10.331 1.00 97.19 91 CYS A C 1
ATOM 748 O O . CYS A 1 91 ? 2.811 -0.077 -9.634 1.00 97.19 91 CYS A O 1
ATOM 750 N N . SER A 1 92 ? 0.566 -0.049 -9.894 1.00 98.25 92 SER A N 1
ATOM 751 C CA . SER A 1 92 ? 0.225 0.265 -8.508 1.00 98.25 92 SER A CA 1
ATOM 752 C C . SER A 1 92 ? -0.607 -0.870 -7.934 1.00 98.25 92 SER A C 1
ATOM 754 O O . SER A 1 92 ? -1.604 -1.271 -8.532 1.00 98.25 92 SER A O 1
ATOM 756 N N . GLN A 1 93 ? -0.211 -1.367 -6.770 1.00 98.62 93 GLN A N 1
ATOM 757 C CA . GLN A 1 93 ? -0.938 -2.389 -6.022 1.00 98.62 93 GLN A CA 1
ATOM 758 C C . GLN A 1 93 ? -1.852 -1.731 -4.988 1.00 98.62 93 GLN A C 1
ATOM 760 O O . GLN A 1 93 ? -1.510 -0.693 -4.416 1.00 98.62 93 GLN A O 1
ATOM 765 N N . ILE A 1 94 ? -3.032 -2.312 -4.783 1.00 98.88 94 ILE A N 1
ATOM 766 C CA . ILE A 1 94 ? -4.086 -1.779 -3.922 1.00 98.88 94 ILE A CA 1
ATOM 767 C C . ILE A 1 94 ? -4.605 -2.898 -3.019 1.00 98.88 94 ILE A C 1
ATOM 769 O O . ILE A 1 94 ? -4.960 -3.976 -3.494 1.00 98.88 94 ILE A O 1
ATOM 773 N N . GLY A 1 95 ? -4.676 -2.620 -1.722 1.00 98.81 95 GLY A N 1
ATOM 774 C CA . GLY A 1 95 ? -5.377 -3.435 -0.735 1.00 98.81 95 GLY A CA 1
ATOM 775 C C . GLY A 1 95 ? -6.670 -2.738 -0.334 1.00 98.81 95 GLY A C 1
ATOM 776 O O . GLY A 1 95 ? -6.639 -1.597 0.134 1.00 98.81 95 GLY A O 1
ATOM 777 N N . VAL A 1 96 ? -7.798 -3.416 -0.533 1.00 98.75 96 VAL A N 1
ATOM 778 C CA . VAL A 1 96 ? -9.121 -2.965 -0.087 1.00 98.75 96 VAL A CA 1
ATOM 779 C C . VAL A 1 96 ? -9.488 -3.764 1.150 1.00 98.75 96 VAL A C 1
ATOM 781 O O . VAL A 1 96 ? -9.782 -4.955 1.055 1.00 98.75 96 VAL A O 1
ATOM 784 N N . PHE A 1 97 ? -9.448 -3.110 2.304 1.00 98.62 97 PHE A N 1
ATOM 785 C CA . PHE A 1 97 ? -9.723 -3.723 3.590 1.00 98.62 97 PHE A CA 1
ATOM 786 C C . PHE A 1 97 ? -11.156 -3.436 4.016 1.00 98.62 97 PHE A C 1
ATOM 788 O O . PHE A 1 97 ? -11.613 -2.294 3.944 1.00 98.62 97 PHE A O 1
ATOM 795 N N . HIS A 1 98 ? -11.837 -4.453 4.530 1.00 98.12 98 HIS A N 1
ATOM 796 C CA . HIS A 1 98 ? -13.145 -4.316 5.160 1.00 98.12 98 HIS A CA 1
ATOM 797 C C . HIS A 1 98 ? -13.100 -4.888 6.565 1.00 98.12 98 HIS A C 1
ATOM 799 O O . HIS A 1 98 ? -12.641 -6.019 6.761 1.00 98.12 98 HIS A O 1
ATOM 805 N N . ARG A 1 99 ? -13.603 -4.111 7.527 1.00 95.81 99 ARG A N 1
ATOM 806 C CA . ARG A 1 99 ? -13.723 -4.557 8.913 1.00 95.81 99 ARG A CA 1
ATOM 807 C C . ARG A 1 99 ? -14.655 -5.762 8.964 1.00 95.81 99 ARG A C 1
ATOM 809 O O . ARG A 1 99 ? -15.783 -5.693 8.463 1.00 95.81 99 ARG A O 1
ATOM 816 N N . VAL A 1 100 ? -14.193 -6.858 9.554 1.00 93.62 100 VAL A N 1
ATOM 817 C CA . VAL A 1 100 ? -15.023 -8.040 9.784 1.00 93.62 100 VAL A CA 1
ATOM 818 C C . VAL A 1 100 ? -15.930 -7.697 10.956 1.00 93.62 100 VAL A C 1
ATOM 820 O O . VAL A 1 100 ? -15.503 -7.641 12.103 1.00 93.62 100 VAL A O 1
ATOM 823 N N . VAL A 1 101 ? -17.179 -7.350 10.653 1.00 77.31 101 VAL A N 1
ATOM 824 C CA . VAL A 1 101 ? -18.157 -6.992 11.680 1.00 77.31 101 VAL A CA 1
ATOM 825 C C . VAL A 1 101 ? -18.565 -8.244 12.437 1.00 77.31 101 VAL A C 1
ATOM 827 O O . VAL A 1 101 ? -19.194 -9.136 11.870 1.00 77.31 101 VAL A O 1
ATOM 830 N N . ASP A 1 102 ? -18.264 -8.267 13.730 1.00 64.31 102 ASP A N 1
ATOM 831 C CA . ASP A 1 102 ? -18.912 -9.184 14.652 1.00 64.31 102 ASP A CA 1
ATOM 832 C C . ASP A 1 102 ? -20.319 -8.645 14.947 1.00 64.31 102 ASP A C 1
ATOM 834 O O . ASP A 1 102 ? -20.479 -7.588 15.560 1.00 64.31 102 ASP A O 1
ATOM 838 N N . LEU A 1 103 ? -21.364 -9.351 14.500 1.00 56.31 103 LEU A N 1
ATOM 839 C CA . LEU A 1 103 ? -22.769 -8.943 14.694 1.00 56.31 103 LEU A CA 1
ATOM 840 C C . LEU A 1 103 ? -23.188 -8.886 16.179 1.00 56.31 103 LEU A C 1
ATOM 842 O O . LEU A 1 103 ? -24.270 -8.394 16.488 1.00 56.31 103 LEU A O 1
ATOM 846 N N . ASN A 1 104 ? -22.332 -9.371 17.083 1.00 53.03 104 ASN A N 1
ATOM 847 C CA . ASN A 1 104 ? -22.559 -9.433 18.527 1.00 53.03 104 ASN A CA 1
ATOM 848 C C . ASN A 1 104 ? -21.722 -8.425 19.336 1.00 53.03 104 ASN A C 1
ATOM 850 O O . ASN A 1 104 ? -21.835 -8.400 20.562 1.00 53.03 104 ASN A O 1
ATOM 854 N N . ALA A 1 105 ? -20.882 -7.605 18.695 1.00 56.94 105 ALA A N 1
ATOM 855 C CA . ALA A 1 105 ? -20.072 -6.623 19.408 1.00 56.94 105 ALA A CA 1
ATOM 856 C C . ALA A 1 105 ? -20.958 -5.469 19.911 1.00 56.94 105 ALA A C 1
ATOM 858 O O . ALA A 1 105 ? -21.438 -4.639 19.136 1.00 56.94 105 ALA A O 1
ATOM 859 N N . GLN A 1 106 ? -21.196 -5.422 21.226 1.00 52.19 106 GLN A N 1
ATOM 860 C CA . GLN A 1 106 ? -21.807 -4.262 21.869 1.00 52.19 106 GLN A CA 1
ATOM 861 C C . GLN A 1 106 ? -20.902 -3.042 21.682 1.00 52.19 106 GLN A C 1
ATOM 863 O O . GLN A 1 106 ? -19.727 -3.070 22.041 1.00 52.19 106 GLN A O 1
ATOM 868 N N . MET A 1 107 ? -21.471 -1.960 21.147 1.00 54.06 107 MET A N 1
ATOM 869 C CA . MET A 1 107 ? -20.828 -0.650 21.118 1.00 54.06 107 MET A CA 1
ATOM 870 C C . MET A 1 107 ? -20.668 -0.157 22.557 1.00 54.06 107 MET A C 1
ATOM 872 O O . MET A 1 107 ? -21.655 0.255 23.163 1.00 54.06 107 MET A O 1
ATOM 876 N N . ASN A 1 108 ? -19.454 -0.199 23.106 1.00 46.28 108 ASN A N 1
ATOM 877 C CA . ASN A 1 108 ? -19.169 0.377 24.416 1.00 46.28 108 ASN A CA 1
ATOM 878 C C . ASN A 1 108 ? -18.119 1.487 24.337 1.00 46.28 108 ASN A C 1
ATOM 880 O O . ASN A 1 108 ? -17.039 1.310 23.788 1.00 46.28 108 ASN A O 1
ATOM 884 N N . ASN A 1 109 ? -18.506 2.580 25.000 1.00 46.03 109 ASN A N 1
ATOM 885 C CA . ASN A 1 109 ? -17.755 3.697 25.563 1.00 46.03 109 ASN A CA 1
ATOM 886 C C . ASN A 1 109 ? -16.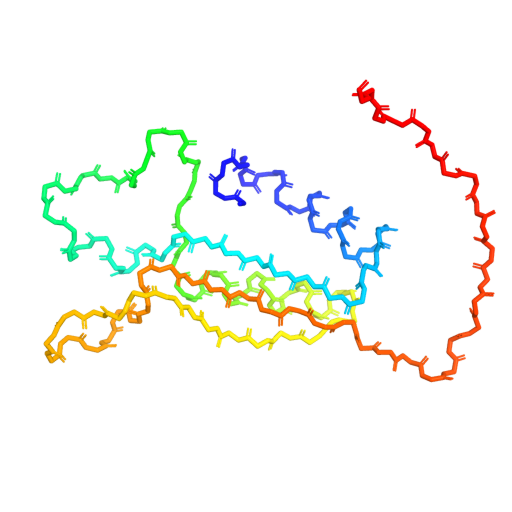962 4.602 24.613 1.00 46.03 109 ASN A C 1
ATOM 888 O O . ASN A 1 109 ? -15.812 4.359 24.276 1.00 46.03 109 ASN A O 1
ATOM 892 N N . PHE A 1 110 ? -17.583 5.748 24.316 1.00 49.50 110 PHE A N 1
ATOM 893 C CA . PHE A 1 110 ? -16.905 6.965 23.884 1.00 49.50 110 PHE A CA 1
ATOM 894 C C . PHE A 1 110 ? -15.968 7.455 24.998 1.00 49.50 110 PHE A C 1
ATOM 896 O O . PHE A 1 110 ? -16.402 8.154 25.917 1.00 49.50 110 PHE A O 1
ATOM 903 N N . GLU A 1 111 ? -14.686 7.104 24.925 1.00 62.19 111 GLU A N 1
ATOM 904 C CA . GLU A 1 111 ? -13.656 7.964 25.504 1.00 62.19 111 GLU A CA 1
ATOM 905 C C . GLU A 1 111 ? -13.538 9.239 24.657 1.00 62.19 111 GLU A C 1
ATOM 907 O O . GLU A 1 111 ? -13.810 9.254 23.456 1.00 62.19 111 GLU A O 1
ATOM 912 N N . GLN A 1 112 ? -13.218 10.349 25.314 1.00 62.41 112 GLN A N 1
ATOM 913 C CA . GLN A 1 112 ? -13.182 11.673 24.707 1.00 62.41 112 GLN A CA 1
ATOM 914 C C . GLN A 1 112 ? -12.083 11.722 23.633 1.00 62.41 112 GLN A C 1
ATOM 916 O O . GLN A 1 112 ? -10.909 11.552 23.956 1.00 62.41 112 GLN A O 1
ATOM 921 N N . GLU A 1 113 ? -12.450 11.954 22.367 1.00 63.19 113 GLU A N 1
ATOM 922 C CA . GLU A 1 113 ? -11.470 12.056 21.282 1.00 63.19 113 GLU A CA 1
ATOM 923 C C . GLU A 1 113 ? -10.467 13.190 21.572 1.00 63.19 113 GLU A C 1
ATOM 925 O O . GLU A 1 113 ? -10.869 14.344 21.771 1.00 63.19 113 GLU A O 1
ATOM 930 N N . PRO A 1 114 ? -9.154 12.910 21.589 1.00 69.69 114 PRO A N 1
ATOM 931 C CA . PRO A 1 114 ? -8.150 13.945 21.734 1.00 69.69 114 PRO A CA 1
ATOM 932 C C . PRO A 1 114 ? -8.146 14.835 20.483 1.00 69.69 114 PRO A C 1
ATOM 934 O O . PRO A 1 114 ? -8.021 14.362 19.353 1.00 69.69 114 PRO A O 1
ATOM 937 N N . ILE A 1 115 ? -8.233 16.152 20.679 1.00 76.06 115 ILE A N 1
ATOM 938 C CA . ILE A 1 115 ? -8.087 17.130 19.594 1.00 76.06 115 ILE A CA 1
ATOM 939 C C . ILE A 1 115 ? -6.594 17.250 19.267 1.00 76.06 115 ILE A C 1
ATOM 941 O O . ILE A 1 115 ? -5.873 18.040 19.875 1.00 76.06 115 ILE A O 1
ATOM 945 N N . VAL A 1 116 ? -6.117 16.429 18.331 1.00 79.88 116 VAL A N 1
ATOM 946 C CA . VAL A 1 116 ? -4.701 16.412 17.908 1.00 79.88 116 VAL A CA 1
ATOM 947 C C . VAL A 1 116 ? -4.477 17.213 16.620 1.00 79.88 116 VAL A C 1
ATOM 949 O O . VAL A 1 116 ? -3.398 17.764 16.404 1.00 79.88 116 VAL A O 1
ATOM 952 N N . TYR A 1 117 ? -5.495 17.325 15.770 1.00 77.69 117 TYR A N 1
ATOM 953 C CA . TYR A 1 117 ? -5.383 17.997 14.479 1.00 77.69 117 TYR A CA 1
ATOM 954 C C . TYR A 1 117 ? -5.622 19.507 14.610 1.00 77.69 117 TYR A C 1
ATOM 956 O O . TYR A 1 117 ? -6.637 19.943 15.151 1.00 77.69 117 TYR A O 1
ATOM 964 N N . LYS A 1 118 ? -4.701 20.312 14.070 1.00 67.50 118 LYS A N 1
ATOM 965 C CA . LYS A 1 118 ? -4.968 21.710 13.708 1.00 67.50 118 LYS A CA 1
ATOM 966 C C . LYS A 1 118 ? -5.334 21.724 12.227 1.00 67.50 118 LYS A C 1
ATOM 968 O O . LYS A 1 118 ? -4.467 21.435 11.404 1.00 67.50 118 LYS A O 1
ATOM 973 N N . LEU A 1 119 ? -6.607 21.971 11.929 1.00 56.09 119 LEU A N 1
ATOM 974 C CA . LEU A 1 119 ? -7.099 22.203 10.568 1.00 56.09 119 LEU A CA 1
ATOM 975 C C . LEU A 1 119 ? -6.828 23.648 10.141 1.00 56.09 119 LEU A C 1
ATOM 977 O O . LEU A 1 119 ? -6.904 24.537 11.022 1.00 56.09 119 LEU A O 1
#

InterPro domains:
  IPR026610 3'-RNA ribose 2'-O-methyltransferase, Hen1 [PTHR21404] (2-108)
  IPR029063 S-adenosyl-L-methionine-dependent methyltransferase superfamily [G3DSA:3.40.50.150] (1-119)

Sequence (119 aa):
MEHLHLWEVERFSEILFEYMEPRAVIISMPNAEFNPLIPGLTGFRHNDHKFEWTRAQFQLWADGVCRKYAYSVAFTGVGEAPGEIRDVGFCSQIGVFHRVVDLNAQMNNFEQEPIVYKL